Protein AF-A0A268R7G3-F1 (afdb_monomer_lite)

Structure (mmCIF, N/CA/C/O backbone):
data_AF-A0A268R7G3-F1
#
_entry.id   AF-A0A268R7G3-F1
#
loop_
_atom_site.group_PDB
_atom_site.id
_atom_site.type_symbol
_atom_site.label_atom_id
_atom_site.label_alt_id
_atom_site.label_comp_id
_atom_site.label_asym_id
_atom_site.label_entity_id
_atom_site.label_seq_id
_atom_site.pdbx_PDB_ins_code
_atom_site.Cartn_x
_atom_site.Cartn_y
_atom_site.Cartn_z
_atom_site.occupancy
_atom_site.B_iso_or_equiv
_atom_site.auth_seq_id
_atom_site.auth_comp_id
_atom_site.auth_asym_id
_atom_site.auth_atom_id
_atom_site.pdbx_PDB_model_num
ATOM 1 N N . MET A 1 1 ? -19.755 -2.980 12.771 1.00 85.62 1 MET A N 1
ATOM 2 C CA . MET A 1 1 ? -18.408 -2.514 12.363 1.00 85.62 1 MET A CA 1
ATOM 3 C C . MET A 1 1 ? -17.523 -2.396 13.597 1.00 85.62 1 MET A C 1
ATOM 5 O O . MET A 1 1 ? -17.991 -1.850 14.591 1.00 85.62 1 MET A O 1
ATOM 9 N N . ILE A 1 2 ? -16.277 -2.878 13.534 1.00 95.38 2 ILE A N 1
ATOM 10 C CA . ILE A 1 2 ? -15.320 -2.893 14.662 1.00 95.38 2 ILE A CA 1
ATOM 11 C C . ILE A 1 2 ? -15.135 -1.507 15.299 1.00 95.38 2 ILE A C 1
ATOM 13 O O . ILE A 1 2 ? -15.197 -1.388 16.518 1.00 95.38 2 ILE A O 1
ATOM 17 N N . GLN A 1 3 ? -15.006 -0.446 14.494 1.00 95.88 3 GLN A N 1
ATOM 18 C CA . GLN A 1 3 ? -14.832 0.921 15.009 1.00 95.88 3 GLN A CA 1
ATOM 19 C C . GLN A 1 3 ? -15.982 1.366 15.919 1.00 95.88 3 GLN A C 1
ATOM 21 O O . GLN A 1 3 ? -15.750 1.925 16.987 1.00 95.88 3 GLN A O 1
ATOM 26 N N . LYS A 1 4 ? -17.228 1.093 15.511 1.00 97.06 4 LYS A N 1
ATOM 27 C CA . LYS A 1 4 ? -18.420 1.413 16.307 1.00 97.06 4 LYS A CA 1
ATOM 28 C C . LYS A 1 4 ? -18.396 0.656 17.635 1.00 97.06 4 LYS A C 1
ATOM 30 O O . LYS A 1 4 ? -18.572 1.261 18.684 1.00 97.06 4 LYS A O 1
ATOM 35 N N . TY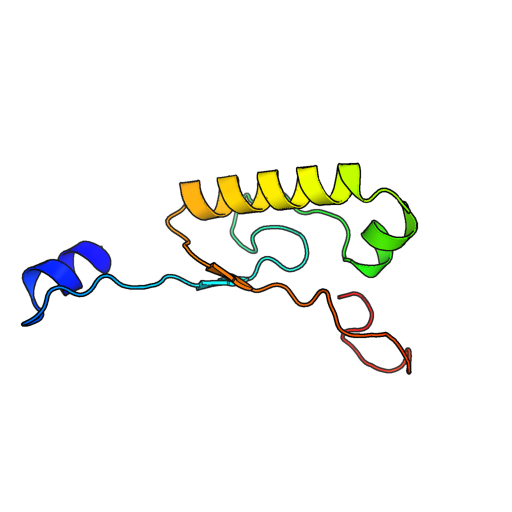R A 1 5 ? -18.093 -0.643 17.581 1.00 97.88 5 TYR A N 1
ATOM 36 C CA . TYR A 1 5 ? -18.024 -1.480 18.775 1.00 97.88 5 TYR A CA 1
ATOM 37 C C . TYR A 1 5 ? -16.999 -0.951 19.780 1.00 97.88 5 TYR A C 1
ATOM 39 O O . TYR A 1 5 ? -17.343 -0.752 20.940 1.00 97.88 5 TYR A O 1
ATOM 47 N N . VAL A 1 6 ? -15.771 -0.662 19.337 1.00 98.00 6 VAL A N 1
ATOM 48 C CA . VAL A 1 6 ? -14.707 -0.183 20.229 1.00 98.00 6 VAL A CA 1
ATOM 49 C C . VAL A 1 6 ? -15.052 1.179 20.839 1.00 98.00 6 VAL A C 1
ATOM 51 O O . VAL A 1 6 ? -14.826 1.378 22.031 1.00 98.00 6 VAL A O 1
ATOM 54 N N . LYS A 1 7 ? -15.659 2.090 20.069 1.00 97.38 7 LYS A N 1
ATOM 55 C CA . LYS A 1 7 ? -16.107 3.397 20.576 1.00 97.38 7 LYS A CA 1
ATOM 56 C C . LYS A 1 7 ? -17.224 3.293 21.615 1.00 97.38 7 LYS A C 1
ATOM 58 O O . LYS A 1 7 ? -17.203 4.034 22.588 1.00 97.38 7 LYS A O 1
ATOM 63 N N . GLU A 1 8 ? -18.184 2.394 21.410 1.00 98.19 8 GLU A N 1
ATOM 64 C CA . GLU A 1 8 ? -19.377 2.279 22.263 1.00 98.19 8 GLU A CA 1
ATOM 65 C C . GLU A 1 8 ? -19.182 1.347 23.470 1.00 98.19 8 GLU A C 1
ATOM 67 O O . GLU A 1 8 ? -19.877 1.499 24.468 1.00 98.19 8 GLU A O 1
ATOM 72 N N . ASN A 1 9 ? -18.248 0.389 23.397 1.00 98.31 9 ASN A N 1
ATOM 73 C CA . ASN A 1 9 ? -18.142 -0.716 24.364 1.00 98.31 9 ASN A CA 1
ATOM 74 C C . ASN A 1 9 ? -16.789 -0.789 25.089 1.00 98.31 9 ASN A C 1
ATOM 76 O O . ASN A 1 9 ? -16.529 -1.751 25.810 1.00 98.31 9 ASN A O 1
ATOM 80 N N . THR A 1 10 ? -15.904 0.198 24.923 1.00 98.31 10 THR A N 1
ATOM 81 C CA . THR A 1 10 ? -14.660 0.286 25.707 1.00 98.31 10 THR A CA 1
ATOM 82 C C . THR A 1 10 ? -14.641 1.558 26.542 1.00 98.31 10 THR A C 1
ATOM 84 O O . THR A 1 10 ? -15.127 2.599 26.112 1.00 98.31 10 THR A O 1
ATOM 87 N N . ARG A 1 11 ? -14.033 1.498 27.735 1.00 98.50 11 ARG A N 1
ATOM 88 C CA . ARG A 1 11 ? -13.997 2.612 28.704 1.00 98.50 11 ARG A CA 1
ATOM 89 C C . ARG A 1 11 ? -13.494 3.937 28.115 1.00 98.50 11 ARG A C 1
ATOM 91 O O . ARG A 1 11 ? -13.925 4.991 28.563 1.00 98.50 11 ARG A O 1
ATOM 98 N N . LEU A 1 12 ? -12.535 3.876 27.188 1.00 98.38 12 LEU A N 1
ATOM 99 C CA . LEU A 1 12 ? -11.862 5.055 26.630 1.00 98.38 12 LEU A CA 1
ATOM 100 C C . LEU A 1 12 ? -12.257 5.371 25.183 1.00 98.38 12 LEU A C 1
ATOM 102 O O . LEU A 1 12 ? -11.908 6.442 24.699 1.00 98.38 12 LEU A O 1
ATOM 106 N N . GLY A 1 13 ? -12.925 4.455 24.476 1.00 97.81 13 GLY A N 1
ATOM 107 C CA . GLY A 1 13 ? -13.328 4.668 23.084 1.00 97.81 13 GLY A CA 1
ATOM 108 C C . GLY A 1 13 ? -12.171 4.938 22.109 1.00 97.81 13 GLY A C 1
ATOM 109 O O . GLY A 1 13 ? -12.373 5.620 21.104 1.00 97.81 13 GLY A O 1
ATOM 110 N N . ILE A 1 14 ? -10.962 4.438 22.396 1.00 98.00 14 ILE A N 1
ATOM 111 C CA . ILE A 1 14 ? -9.777 4.638 21.545 1.00 98.00 14 ILE A CA 1
ATOM 112 C C . ILE A 1 14 ? -10.005 3.928 20.197 1.00 98.00 14 ILE A C 1
ATOM 114 O O . ILE A 1 14 ? -10.240 2.721 20.204 1.00 98.00 14 ILE A O 1
ATOM 118 N N . PRO A 1 15 ? -9.945 4.626 19.045 1.00 96.75 15 PRO A N 1
ATOM 119 C CA . PRO A 1 15 ? -10.184 4.013 17.739 1.00 96.75 15 PRO A CA 1
ATOM 120 C C . PRO A 1 15 ? -9.172 2.920 17.389 1.00 96.75 15 PRO A C 1
ATOM 122 O O . PRO A 1 15 ? -8.024 2.943 17.831 1.00 96.75 15 PRO A O 1
ATOM 125 N N . VAL A 1 16 ? -9.586 1.992 16.526 1.00 97.06 16 VAL A N 1
ATOM 126 C CA . VAL A 1 16 ? -8.694 0.950 15.999 1.00 97.06 16 VAL A CA 1
ATOM 127 C C . VAL A 1 16 ? -7.830 1.518 14.876 1.00 97.06 16 VAL A C 1
ATOM 129 O O . VAL A 1 16 ? -8.343 2.213 13.998 1.00 97.06 16 VAL A O 1
ATOM 132 N N . LEU A 1 17 ? -6.540 1.180 14.872 1.00 96.81 17 LEU A N 1
ATOM 133 C CA . LEU A 1 17 ? -5.645 1.402 13.739 1.00 96.81 17 LEU A CA 1
ATOM 134 C C . LEU A 1 17 ? -5.694 0.175 12.820 1.00 96.81 17 LEU A C 1
ATOM 136 O O . LEU A 1 17 ? -5.155 -0.874 13.161 1.00 96.81 17 LEU A O 1
ATOM 140 N N . PHE A 1 18 ? -6.351 0.297 11.666 1.00 97.00 18 PHE A N 1
ATOM 141 C CA . PHE A 1 18 ? -6.315 -0.754 10.642 1.00 97.00 18 PHE A CA 1
ATOM 142 C C . PHE A 1 18 ? -5.044 -0.644 9.806 1.00 97.00 18 PHE A C 1
ATOM 144 O O . PHE A 1 18 ? -4.795 0.397 9.189 1.00 97.00 18 PHE A O 1
ATOM 151 N N . SER A 1 19 ? -4.277 -1.728 9.805 1.00 97.31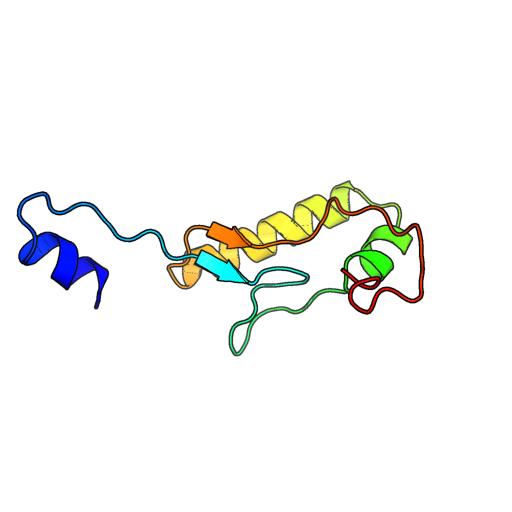 19 SER A N 1
ATOM 152 C CA . SER A 1 19 ? -3.069 -1.908 9.012 1.00 97.31 19 SER A CA 1
ATOM 153 C C . SER A 1 19 ? -3.335 -2.936 7.921 1.00 97.31 19 SER A C 1
ATOM 155 O O . SER A 1 19 ? -3.936 -3.967 8.209 1.00 97.31 19 SER A O 1
ATOM 157 N N . GLU A 1 20 ? -2.872 -2.656 6.710 1.00 97.69 20 GLU A N 1
ATOM 158 C CA . GLU A 1 20 ? -3.032 -3.504 5.524 1.00 97.69 20 GLU A CA 1
ATOM 159 C C . GLU A 1 20 ? -1.703 -3.595 4.769 1.00 97.69 20 GLU A C 1
ATOM 161 O O . GLU A 1 20 ? -0.854 -2.708 4.885 1.00 97.69 20 GLU A O 1
ATOM 166 N N . GLU A 1 21 ? -1.527 -4.644 3.973 1.00 97.31 21 GLU A N 1
ATOM 167 C CA . GLU A 1 21 ? -0.348 -4.821 3.122 1.00 97.31 21 GLU A CA 1
ATOM 168 C C . GLU A 1 21 ? -0.475 -3.996 1.834 1.00 97.31 21 GLU A C 1
ATOM 170 O O . GLU A 1 21 ? -1.476 -4.070 1.113 1.00 97.31 21 GLU A O 1
ATOM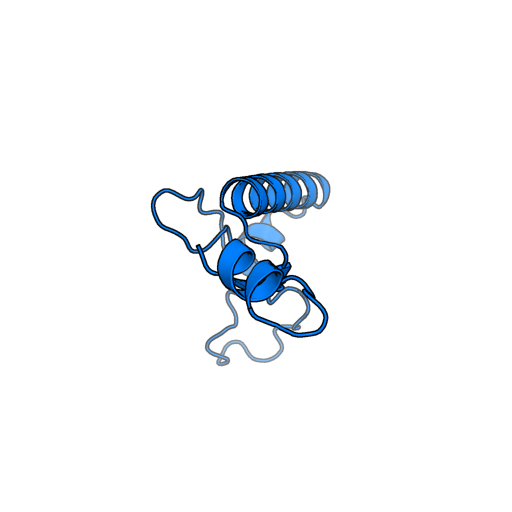 175 N N . CYS A 1 22 ? 0.562 -3.217 1.529 1.00 97.69 22 CYS A N 1
ATOM 176 C CA . CYS A 1 22 ? 0.640 -2.338 0.363 1.00 97.69 22 CYS A CA 1
ATOM 177 C C . CYS A 1 22 ? 1.973 -2.434 -0.434 1.00 97.69 22 CYS A C 1
ATOM 179 O O . CYS A 1 22 ? 2.388 -1.408 -0.984 1.00 97.69 22 CYS A O 1
ATOM 181 N N . PRO A 1 23 ? 2.666 -3.593 -0.543 1.00 96.19 23 PRO A N 1
ATOM 182 C CA . PRO A 1 23 ? 4.017 -3.683 -1.118 1.00 96.19 23 PRO A CA 1
ATOM 183 C C . PRO A 1 23 ? 4.111 -3.224 -2.579 1.00 96.19 23 PRO A C 1
ATOM 185 O O . PRO A 1 23 ? 5.112 -2.654 -2.986 1.00 96.19 23 PRO A O 1
ATOM 188 N N . HIS A 1 24 ? 3.071 -3.439 -3.382 1.00 96.62 24 HIS A N 1
ATOM 189 C CA . HIS A 1 24 ? 3.033 -3.016 -4.787 1.00 96.62 24 HIS A CA 1
ATOM 190 C C . HIS A 1 24 ? 1.589 -2.727 -5.222 1.00 96.62 24 HIS A C 1
ATOM 192 O O . HIS A 1 24 ? 1.094 -3.201 -6.246 1.00 96.62 24 HIS A O 1
ATOM 198 N N . GLY A 1 25 ? 0.888 -1.967 -4.379 1.00 97.19 25 GLY A N 1
ATOM 199 C CA . GLY A 1 25 ? -0.564 -1.791 -4.428 1.00 97.19 25 GLY A CA 1
ATOM 200 C C . GLY A 1 25 ? -1.230 -2.333 -3.167 1.00 97.19 25 GLY A C 1
ATOM 201 O O . GLY A 1 25 ? -0.662 -3.196 -2.497 1.00 97.19 25 GLY A O 1
ATOM 202 N N . HIS A 1 26 ? -2.419 -1.825 -2.843 1.00 97.62 26 HIS A N 1
ATOM 203 C CA . HIS A 1 26 ? -3.214 -2.311 -1.713 1.00 97.62 26 HIS A CA 1
ATOM 204 C C . HIS A 1 26 ? -3.620 -3.768 -1.973 1.00 97.62 26 HIS A C 1
ATOM 206 O O . HIS A 1 26 ? -4.259 -4.050 -2.983 1.00 97.62 26 HIS A O 1
ATOM 212 N N . GLN A 1 27 ? -3.232 -4.701 -1.099 1.00 96.44 27 GLN A N 1
ATOM 213 C CA . GLN A 1 27 ? -3.468 -6.141 -1.281 1.00 96.44 27 GLN A CA 1
ATOM 214 C C . GLN A 1 27 ? -4.900 -6.539 -0.898 1.00 96.44 27 GLN A C 1
ATOM 216 O O . GLN A 1 27 ? -5.132 -7.394 -0.047 1.00 96.44 27 GLN A O 1
ATOM 221 N N . ALA A 1 28 ? -5.875 -5.905 -1.543 1.00 94.94 28 ALA A N 1
ATOM 222 C CA . ALA A 1 28 ? -7.290 -6.180 -1.373 1.00 94.94 28 ALA A CA 1
ATOM 223 C C . ALA A 1 28 ? -7.941 -6.532 -2.720 1.00 94.94 28 ALA A C 1
ATOM 225 O O . ALA A 1 28 ? -7.396 -6.283 -3.794 1.00 94.94 28 ALA A O 1
ATOM 226 N N . LEU A 1 29 ? -9.130 -7.135 -2.675 1.00 95.25 29 LEU A N 1
ATOM 227 C CA . LEU A 1 29 ? -9.878 -7.488 -3.888 1.00 95.25 29 LEU A CA 1
ATOM 228 C C . LEU A 1 29 ? -10.185 -6.244 -4.724 1.00 95.25 29 LEU A C 1
ATOM 230 O O . LEU A 1 29 ? -10.533 -5.210 -4.166 1.00 95.25 29 LEU A O 1
ATOM 234 N N . ASP A 1 30 ? -10.089 -6.334 -6.047 1.00 95.25 30 ASP A N 1
ATOM 235 C CA . ASP A 1 30 ? -10.376 -5.224 -6.973 1.00 95.25 30 ASP A CA 1
ATOM 236 C C . ASP A 1 30 ? -9.501 -3.977 -6.761 1.00 95.25 30 ASP A C 1
ATOM 238 O O . ASP A 1 30 ? -9.907 -2.854 -7.071 1.00 95.25 30 ASP A O 1
ATOM 242 N N . SER A 1 31 ? -8.314 -4.161 -6.182 1.00 96.94 31 SER A N 1
ATOM 243 C CA . SER A 1 31 ? -7.334 -3.097 -6.008 1.00 96.94 31 SER A CA 1
ATOM 244 C C . SER A 1 31 ? -6.377 -2.978 -7.185 1.00 96.94 31 SER A C 1
ATOM 246 O O . SER A 1 31 ? -6.096 -3.950 -7.888 1.00 96.94 31 SER A O 1
ATOM 248 N N . THR A 1 32 ? -5.853 -1.770 -7.405 1.00 98.00 32 THR A N 1
ATOM 249 C CA . THR A 1 32 ? -4.849 -1.562 -8.457 1.00 98.00 32 THR A CA 1
ATOM 250 C C . THR A 1 32 ? -3.519 -2.186 -8.042 1.00 98.00 32 THR A C 1
ATOM 252 O O . THR A 1 32 ? -2.984 -1.862 -6.980 1.00 98.00 32 THR A O 1
ATOM 255 N N . ILE A 1 33 ? -2.961 -3.040 -8.902 1.00 96.94 33 ILE A N 1
ATOM 256 C CA . ILE A 1 33 ? -1.643 -3.654 -8.710 1.00 96.94 33 ILE A CA 1
ATOM 257 C C . ILE A 1 33 ? -0.609 -2.951 -9.591 1.00 96.94 33 ILE A C 1
ATOM 259 O O . ILE A 1 33 ? -0.831 -2.722 -10.780 1.00 96.94 33 ILE A O 1
ATOM 263 N N . PHE A 1 34 ? 0.532 -2.626 -8.993 1.00 97.25 34 PHE A N 1
ATOM 264 C CA . PHE A 1 34 ? 1.689 -2.010 -9.637 1.00 97.25 34 PHE A CA 1
ATOM 265 C C . PHE A 1 34 ? 2.845 -3.020 -9.743 1.00 97.25 34 PHE A C 1
ATOM 267 O O . PHE A 1 34 ? 2.803 -4.069 -9.096 1.00 97.25 34 PHE A O 1
ATOM 274 N N . PRO A 1 35 ? 3.890 -2.737 -10.543 1.00 96.94 35 PRO A N 1
ATOM 275 C CA . PRO A 1 35 ? 5.117 -3.527 -10.510 1.00 96.94 35 PRO A CA 1
ATOM 276 C C . PRO A 1 35 ? 5.723 -3.571 -9.098 1.00 96.94 35 PRO A C 1
ATOM 278 O O . PRO A 1 35 ? 5.697 -2.568 -8.379 1.00 96.94 35 PRO A O 1
ATOM 281 N N . THR A 1 36 ? 6.321 -4.705 -8.726 1.00 96.12 36 THR A N 1
ATOM 282 C CA . THR A 1 36 ? 7.094 -4.853 -7.478 1.00 96.12 36 THR A CA 1
ATOM 283 C C . THR A 1 36 ? 8.247 -3.841 -7.414 1.00 96.12 36 THR A C 1
ATOM 285 O O . THR A 1 36 ? 8.607 -3.249 -8.440 1.00 96.12 36 THR A O 1
ATOM 288 N N . HIS A 1 37 ? 8.832 -3.576 -6.240 1.00 94.25 37 HIS A N 1
ATOM 289 C CA . HIS A 1 37 ? 9.804 -2.483 -6.112 1.00 94.25 37 HIS A CA 1
ATOM 290 C C . HIS A 1 37 ? 11.063 -2.687 -6.950 1.00 94.25 37 HIS A C 1
ATOM 292 O O . HIS A 1 37 ? 11.572 -1.696 -7.474 1.00 94.25 37 HIS A O 1
ATOM 298 N N . ILE A 1 38 ? 11.522 -3.926 -7.175 1.00 94.06 38 ILE A N 1
ATOM 299 C CA . ILE A 1 38 ? 12.647 -4.164 -8.094 1.00 94.06 38 ILE A CA 1
ATOM 300 C C . ILE A 1 38 ? 12.316 -3.697 -9.525 1.00 94.06 38 ILE A C 1
ATOM 302 O O . ILE A 1 38 ? 13.141 -3.071 -10.193 1.00 94.06 38 ILE A O 1
ATOM 306 N N . GLY A 1 39 ? 11.077 -3.925 -9.979 1.00 94.69 39 GLY A N 1
ATOM 307 C CA . GLY A 1 39 ? 10.589 -3.482 -11.287 1.00 94.69 39 GLY A CA 1
ATOM 308 C C . GLY A 1 39 ? 10.321 -1.978 -11.337 1.00 94.69 39 GLY A C 1
ATOM 309 O O . GLY A 1 39 ? 10.705 -1.305 -12.292 1.00 94.69 39 GLY A O 1
ATOM 310 N N . SER A 1 40 ? 9.718 -1.423 -10.286 1.00 95.25 40 SER A N 1
ATOM 311 C CA . SER A 1 40 ? 9.475 0.017 -10.159 1.00 95.25 40 SER A CA 1
ATOM 312 C C . SER A 1 40 ? 10.788 0.806 -10.090 1.00 95.25 40 SER A C 1
ATOM 314 O O . SER A 1 40 ? 10.916 1.852 -10.729 1.00 95.25 40 SER A O 1
ATOM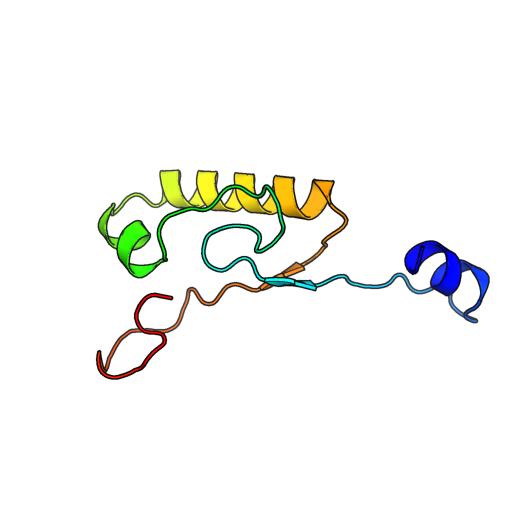 316 N N . GLY A 1 41 ? 11.803 0.283 -9.397 1.00 94.44 41 GLY A N 1
ATOM 317 C CA . GLY A 1 41 ? 13.146 0.857 -9.319 1.00 94.44 41 GLY A CA 1
ATOM 318 C C . GLY A 1 41 ? 13.853 0.904 -10.673 1.00 94.44 41 GLY A C 1
ATOM 319 O O . GLY A 1 41 ? 14.517 1.894 -10.980 1.00 94.44 41 GLY A O 1
ATOM 320 N N . ALA A 1 42 ? 13.626 -0.091 -11.539 1.00 96.69 42 ALA A N 1
ATOM 321 C CA . ALA A 1 42 ? 14.166 -0.109 -12.899 1.00 96.69 42 ALA A CA 1
ATOM 322 C C . ALA A 1 42 ? 13.654 1.045 -13.787 1.00 96.69 42 ALA A C 1
ATOM 324 O O . ALA A 1 42 ? 14.257 1.332 -14.820 1.00 96.69 42 ALA A O 1
ATOM 325 N N . SER A 1 43 ? 12.586 1.747 -13.384 1.00 97.62 43 SER A N 1
ATOM 326 C CA . SER A 1 43 ? 12.103 2.947 -14.082 1.00 97.62 43 SER A CA 1
ATOM 327 C C . SER A 1 43 ? 12.970 4.192 -13.865 1.00 97.62 43 SER A C 1
ATOM 329 O O . SER A 1 43 ? 12.860 5.139 -14.643 1.00 97.62 43 SER A O 1
ATOM 331 N N . TRP A 1 44 ? 13.782 4.230 -12.797 1.00 97.56 44 TRP A N 1
ATOM 332 C CA . TRP A 1 44 ? 14.542 5.414 -12.369 1.00 97.56 44 TRP A CA 1
ATOM 333 C C . TRP A 1 44 ? 13.699 6.703 -12.271 1.00 97.56 44 TRP A C 1
ATOM 335 O O . TRP A 1 44 ? 14.210 7.804 -12.476 1.00 97.56 44 TRP A O 1
ATOM 345 N N . ASN A 1 45 ? 12.403 6.588 -11.941 1.00 98.31 45 ASN A N 1
ATOM 346 C CA . ASN A 1 45 ? 11.465 7.715 -11.911 1.00 98.31 45 ASN A CA 1
ATOM 347 C C . ASN A 1 45 ? 10.815 7.912 -10.522 1.00 98.31 45 ASN A C 1
ATOM 349 O O . ASN A 1 45 ? 9.698 7.444 -10.271 1.00 98.31 45 ASN A O 1
ATOM 353 N N . PRO A 1 46 ? 11.472 8.648 -9.604 1.00 97.31 46 PRO A N 1
ATOM 354 C CA . PRO A 1 46 ? 10.939 8.915 -8.267 1.00 97.31 46 PRO A CA 1
ATOM 355 C C . PRO A 1 46 ? 9.616 9.693 -8.265 1.00 97.31 46 PRO A C 1
ATOM 357 O O . PRO A 1 46 ? 8.795 9.525 -7.362 1.00 97.31 46 PRO A O 1
ATOM 360 N N . GLN A 1 47 ? 9.385 10.555 -9.261 1.00 98.56 47 GLN A N 1
ATOM 361 C CA . GLN A 1 47 ? 8.148 11.329 -9.373 1.00 98.56 47 GLN A CA 1
ATOM 362 C C . GLN A 1 47 ? 6.960 10.411 -9.672 1.00 98.56 47 GLN A C 1
ATOM 364 O O . GLN A 1 47 ? 5.909 10.554 -9.046 1.00 98.56 47 GLN A O 1
ATOM 369 N N . LEU A 1 48 ? 7.143 9.439 -10.570 1.00 97.94 48 LEU A N 1
ATOM 370 C CA . LEU A 1 48 ? 6.151 8.405 -10.842 1.00 97.94 48 LEU A CA 1
ATOM 371 C C . LEU A 1 48 ? 5.896 7.547 -9.602 1.00 97.94 48 LEU A C 1
ATOM 373 O O . LEU A 1 48 ? 4.736 7.369 -9.236 1.00 97.94 48 LEU A O 1
ATOM 377 N N . GLN A 1 49 ? 6.949 7.117 -8.897 1.00 96.75 49 GLN A N 1
ATOM 378 C CA . GLN A 1 49 ? 6.789 6.339 -7.665 1.00 96.75 49 GLN A CA 1
ATOM 379 C C . GLN A 1 49 ? 5.972 7.097 -6.611 1.00 96.75 49 GLN A C 1
ATOM 381 O O . GLN A 1 49 ? 5.077 6.532 -5.988 1.00 96.75 49 GLN A O 1
ATOM 386 N N . LYS A 1 50 ? 6.189 8.409 -6.464 1.00 97.94 50 LYS A N 1
ATOM 387 C CA . LYS A 1 50 ? 5.388 9.249 -5.563 1.00 97.94 50 LYS A CA 1
ATOM 388 C C . LYS A 1 50 ? 3.908 9.304 -5.965 1.00 97.94 50 LYS A C 1
ATOM 390 O O . LYS A 1 50 ? 3.043 9.331 -5.088 1.00 97.94 50 LYS A O 1
ATOM 395 N N . MET A 1 51 ? 3.602 9.338 -7.264 1.00 98.56 51 MET A N 1
ATOM 396 C CA . MET A 1 51 ? 2.217 9.287 -7.751 1.00 98.56 51 MET A CA 1
ATOM 397 C C . MET A 1 51 ? 1.572 7.927 -7.468 1.00 98.56 51 MET A C 1
ATOM 399 O O . MET A 1 51 ? 0.434 7.896 -7.002 1.00 98.56 51 MET A O 1
ATOM 403 N N . VAL A 1 52 ? 2.312 6.832 -7.667 1.00 97.62 52 VAL A N 1
ATOM 404 C CA . VAL A 1 52 ? 1.876 5.471 -7.322 1.00 97.62 52 VAL A CA 1
ATOM 405 C C . VAL A 1 52 ? 1.565 5.369 -5.830 1.00 97.62 52 VAL A C 1
ATOM 407 O O . VAL A 1 52 ? 0.443 5.026 -5.467 1.00 97.62 52 VAL A O 1
ATOM 410 N N . SER A 1 53 ? 2.489 5.766 -4.948 1.00 96.81 53 SER A N 1
ATOM 411 C CA . SER A 1 53 ? 2.254 5.730 -3.497 1.00 96.81 53 SER A CA 1
ATOM 412 C C . SER A 1 53 ? 1.044 6.571 -3.077 1.00 96.81 53 SER A C 1
ATOM 414 O O . SER A 1 53 ? 0.286 6.163 -2.199 1.00 96.81 53 SER A O 1
ATOM 416 N N . LYS A 1 54 ? 0.815 7.727 -3.721 1.00 98.44 54 LYS A N 1
ATOM 417 C CA . LYS A 1 54 ? -0.376 8.554 -3.472 1.00 98.44 54 LYS A CA 1
ATOM 418 C C . LYS A 1 54 ? -1.666 7.847 -3.898 1.00 98.44 54 LYS A C 1
ATOM 420 O O . LYS A 1 54 ? -2.654 7.928 -3.173 1.00 98.44 54 LYS A O 1
ATOM 425 N N . HIS A 1 55 ? -1.666 7.169 -5.047 1.00 98.31 55 HIS A N 1
ATOM 426 C CA . HIS A 1 55 ? -2.808 6.368 -5.493 1.00 98.31 55 HIS A CA 1
ATOM 427 C C . HIS A 1 55 ? -3.125 5.258 -4.487 1.00 98.31 55 HIS A C 1
ATOM 429 O O . HIS A 1 55 ? -4.256 5.173 -4.016 1.00 98.31 55 HIS A O 1
ATOM 435 N N . VAL A 1 56 ? -2.113 4.483 -4.081 1.00 98.06 56 VAL A N 1
ATOM 436 C CA . VAL A 1 56 ? -2.267 3.396 -3.099 1.00 98.06 56 VAL A CA 1
ATOM 437 C C . VAL A 1 56 ? -2.804 3.916 -1.764 1.00 98.06 56 VAL A C 1
ATOM 439 O O . VAL A 1 56 ? -3.736 3.335 -1.214 1.00 98.06 56 VAL A O 1
ATOM 442 N N . ALA A 1 57 ? -2.287 5.045 -1.268 1.00 98.06 57 ALA A N 1
ATOM 443 C CA . ALA A 1 57 ? -2.769 5.662 -0.032 1.00 98.06 57 ALA A CA 1
ATOM 444 C C . ALA A 1 57 ? -4.247 6.086 -0.116 1.00 98.06 57 ALA A C 1
ATOM 446 O O . ALA A 1 57 ? -5.005 5.860 0.827 1.00 98.06 57 ALA A O 1
ATOM 447 N N . ASN A 1 58 ? -4.673 6.666 -1.244 1.00 98.19 58 ASN A N 1
ATOM 448 C CA . ASN A 1 58 ? -6.074 7.034 -1.460 1.00 98.19 58 ASN A CA 1
ATOM 449 C C . ASN A 1 58 ? -6.983 5.798 -1.490 1.00 98.19 58 ASN A C 1
ATOM 451 O O . ASN A 1 58 ? -8.074 5.819 -0.923 1.00 98.19 58 ASN A O 1
ATOM 455 N N . GLU A 1 59 ? -6.536 4.728 -2.141 1.00 97.94 59 GLU A N 1
ATOM 456 C CA . GLU A 1 59 ? -7.305 3.495 -2.283 1.00 97.94 59 GLU A CA 1
ATOM 457 C C . GLU A 1 59 ? -7.450 2.741 -0.952 1.00 97.94 59 GLU A C 1
ATOM 459 O O . GLU A 1 59 ? -8.544 2.290 -0.605 1.00 97.94 59 GLU A O 1
ATOM 464 N N . LEU A 1 60 ? -6.368 2.676 -0.171 1.00 97.88 60 LEU A N 1
ATOM 465 C CA . LEU A 1 60 ? -6.365 2.164 1.199 1.00 97.88 60 LEU A CA 1
ATOM 466 C C . LEU A 1 60 ? -7.343 2.954 2.080 1.00 97.88 60 LEU A C 1
ATOM 468 O O . LEU A 1 60 ? -8.193 2.372 2.758 1.00 97.88 60 LEU A O 1
ATOM 472 N N . HIS A 1 61 ? -7.253 4.287 2.035 1.00 97.19 61 HIS A N 1
ATOM 473 C CA . HIS A 1 61 ? -8.101 5.164 2.836 1.00 97.19 61 HIS A CA 1
ATOM 474 C C . HIS A 1 61 ? -9.586 5.017 2.482 1.00 97.19 61 HIS A C 1
ATOM 476 O O . HIS A 1 61 ? -10.426 4.924 3.377 1.00 97.19 61 HIS A O 1
ATOM 482 N N . ALA A 1 62 ? -9.915 4.920 1.189 1.00 96.75 62 ALA A N 1
ATOM 483 C CA . ALA A 1 62 ? -11.286 4.722 0.716 1.00 96.75 62 ALA A CA 1
ATOM 484 C C . ALA A 1 62 ? -11.928 3.425 1.246 1.00 96.75 62 ALA A C 1
ATOM 486 O O . ALA A 1 62 ? -13.152 3.333 1.334 1.00 96.75 62 ALA A O 1
ATOM 487 N N . ARG A 1 63 ? -11.110 2.438 1.631 1.00 95.19 63 ARG A N 1
ATOM 488 C CA . ARG A 1 63 ? -11.544 1.148 2.187 1.00 95.19 63 ARG A CA 1
ATOM 489 C C . ARG A 1 63 ? -11.450 1.078 3.716 1.00 95.19 63 ARG A C 1
ATOM 491 O O . ARG A 1 63 ? -11.774 0.052 4.303 1.00 95.19 63 ARG A O 1
ATOM 498 N N . GLY A 1 64 ? -11.067 2.175 4.371 1.00 94.75 64 GLY A N 1
ATOM 499 C CA . GLY A 1 64 ? -10.997 2.282 5.831 1.00 94.75 64 GLY A CA 1
ATOM 500 C C . GLY A 1 64 ? -9.668 1.842 6.448 1.00 94.75 64 GLY A C 1
ATOM 501 O O . GLY A 1 64 ? -9.563 1.801 7.676 1.00 94.75 64 GLY A O 1
ATOM 502 N N . GLY A 1 65 ? -8.656 1.540 5.632 1.00 96.31 65 GLY A N 1
ATOM 503 C CA . GLY A 1 65 ? -7.293 1.324 6.101 1.00 96.31 65 GLY A CA 1
ATOM 504 C C . GLY A 1 65 ? -6.621 2.637 6.512 1.00 96.31 65 GLY A C 1
ATOM 505 O O . GLY A 1 65 ? -6.925 3.707 5.981 1.00 96.31 65 GLY A O 1
ATOM 506 N N . HIS A 1 66 ? -5.708 2.560 7.479 1.00 96.81 66 HIS A N 1
ATOM 507 C CA . HIS A 1 66 ? -5.018 3.728 8.040 1.00 96.81 66 HIS A CA 1
ATOM 508 C C . HIS A 1 66 ? -3.504 3.667 7.839 1.00 96.81 66 HIS A C 1
ATOM 510 O O . HIS A 1 66 ? -2.859 4.707 7.719 1.00 96.81 66 HIS A O 1
ATOM 516 N N . LEU A 1 67 ? -2.944 2.457 7.823 1.00 97.44 67 LEU 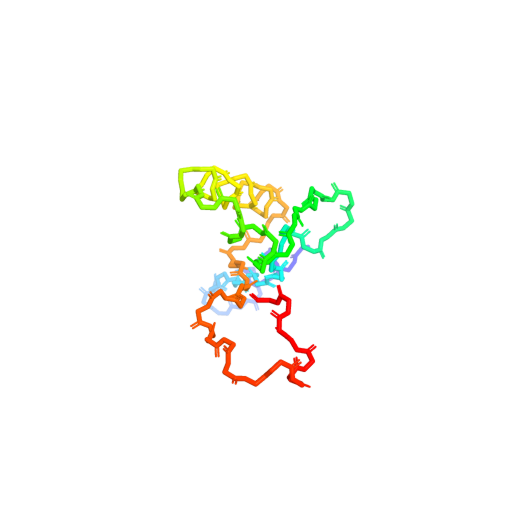A N 1
ATOM 517 C CA . LEU A 1 67 ? -1.519 2.198 7.685 1.00 97.44 67 LEU A CA 1
ATOM 518 C C . LEU A 1 67 ? -1.300 1.168 6.576 1.00 97.44 67 LEU A C 1
ATOM 520 O O . LEU A 1 67 ? -1.861 0.079 6.634 1.00 97.44 67 LEU A O 1
ATOM 524 N N . GLY A 1 68 ? -0.498 1.527 5.575 1.00 97.12 68 GLY A N 1
ATOM 525 C CA . GLY A 1 68 ? -0.015 0.591 4.563 1.00 97.12 68 GLY A CA 1
ATOM 526 C C . GLY A 1 68 ? 1.363 0.076 4.958 1.00 97.12 68 GLY A C 1
ATOM 527 O O . GLY A 1 68 ? 2.273 0.880 5.165 1.00 97.12 68 GLY A O 1
ATOM 528 N N . LEU A 1 69 ? 1.513 -1.239 5.065 1.00 97.19 69 LEU A N 1
ATOM 529 C CA . LEU A 1 69 ? 2.791 -1.906 5.281 1.00 97.19 69 LEU A CA 1
ATOM 530 C C . LEU A 1 69 ? 3.478 -2.104 3.934 1.00 97.19 69 LEU A C 1
ATOM 532 O O . LEU A 1 69 ? 2.866 -2.561 2.970 1.00 97.19 69 LEU A O 1
ATOM 536 N N . VAL A 1 70 ? 4.736 -1.682 3.850 1.00 95.06 70 VAL A N 1
ATOM 537 C CA . VAL A 1 70 ? 5.502 -1.682 2.607 1.00 95.06 70 VAL A CA 1
ATOM 538 C C . VAL A 1 70 ? 6.954 -2.027 2.933 1.00 95.06 70 VAL A C 1
ATOM 540 O O . VAL A 1 70 ? 7.587 -1.335 3.733 1.00 95.06 70 VAL A O 1
ATOM 543 N N . SER A 1 71 ? 7.497 -3.063 2.300 1.00 88.00 71 SER A N 1
ATOM 544 C CA . SER A 1 71 ? 8.926 -3.383 2.362 1.00 88.00 71 SER A CA 1
ATOM 545 C C . SER A 1 71 ? 9.633 -2.623 1.245 1.00 88.00 71 SER A C 1
ATOM 547 O O . SER A 1 71 ? 9.572 -3.045 0.107 1.00 88.00 71 SER A O 1
ATOM 549 N N . THR A 1 72 ? 10.213 -1.452 1.519 1.00 81.50 72 THR A N 1
ATOM 550 C CA . THR A 1 72 ? 10.830 -0.609 0.461 1.00 81.50 72 THR A CA 1
ATOM 551 C C . THR A 1 72 ? 12.326 -0.376 0.653 1.00 81.50 72 THR A C 1
ATOM 553 O O . THR A 1 72 ? 13.009 0.043 -0.277 1.00 81.50 72 THR A O 1
ATOM 556 N N . LEU A 1 73 ? 12.840 -0.535 1.874 1.00 90.19 73 LEU A N 1
ATOM 557 C CA . LEU A 1 73 ? 14.153 0.009 2.253 1.00 90.19 73 LEU A CA 1
ATOM 558 C C . LEU A 1 73 ? 15.224 -1.055 2.492 1.00 90.19 73 LEU A C 1
ATOM 560 O O . LEU A 1 73 ? 16.364 -0.707 2.810 1.00 90.19 73 LEU A O 1
ATOM 564 N N . ASP A 1 74 ? 14.881 -2.328 2.321 1.00 94.56 74 ASP A N 1
ATOM 565 C CA . ASP A 1 74 ? 15.871 -3.394 2.325 1.00 94.56 74 ASP A CA 1
ATOM 566 C C . ASP A 1 74 ? 16.776 -3.270 1.093 1.00 94.56 74 ASP A C 1
ATOM 568 O O . ASP A 1 74 ? 16.357 -2.877 0.005 1.00 94.56 74 ASP A O 1
ATOM 572 N N . ILE A 1 75 ? 18.063 -3.577 1.264 1.00 94.75 75 ILE A N 1
ATOM 573 C CA . ILE A 1 75 ? 19.038 -3.538 0.172 1.00 94.75 75 ILE A CA 1
ATOM 574 C C . ILE A 1 75 ? 19.333 -4.970 -0.248 1.00 94.75 75 ILE A C 1
ATOM 576 O O . ILE A 1 75 ? 19.916 -5.739 0.521 1.00 94.75 75 ILE A O 1
ATOM 580 N N . VAL A 1 76 ? 19.014 -5.302 -1.498 1.00 94.44 76 VAL A N 1
ATOM 581 C CA . VAL A 1 76 ? 19.348 -6.599 -2.092 1.00 94.44 76 VAL A CA 1
ATOM 582 C C . VAL A 1 76 ? 20.871 -6.744 -2.175 1.00 94.44 76 VAL A C 1
ATOM 584 O O . VAL A 1 76 ? 21.536 -6.174 -3.040 1.00 94.44 76 VAL A O 1
ATOM 587 N N . ARG A 1 77 ? 21.439 -7.509 -1.240 1.00 96.19 77 ARG A N 1
ATOM 588 C CA . ARG A 1 77 ? 22.863 -7.894 -1.219 1.00 96.19 77 ARG A CA 1
ATOM 589 C C . ARG A 1 77 ? 23.091 -9.339 -1.646 1.00 96.19 77 ARG A C 1
ATOM 591 O O . ARG A 1 77 ? 24.186 -9.670 -2.088 1.00 96.19 77 ARG A O 1
ATOM 598 N N . ASP A 1 78 ? 22.069 -10.177 -1.514 1.00 97.38 78 ASP A N 1
ATOM 599 C CA . ASP A 1 78 ? 22.092 -11.585 -1.890 1.00 97.38 78 ASP A CA 1
ATOM 600 C C . ASP A 1 78 ? 20.800 -11.923 -2.650 1.00 97.38 78 ASP A C 1
ATOM 602 O O . ASP A 1 78 ? 19.734 -11.962 -2.032 1.00 97.38 78 ASP A O 1
ATOM 606 N N . PRO A 1 79 ? 20.864 -12.181 -3.968 1.00 95.81 79 PRO A N 1
ATOM 607 C CA . PRO A 1 79 ? 19.674 -12.441 -4.776 1.00 95.81 79 PRO A CA 1
ATOM 608 C C . PRO A 1 79 ? 19.020 -13.796 -4.470 1.00 95.81 79 PRO A C 1
ATOM 610 O O . PRO A 1 79 ? 17.956 -14.096 -5.000 1.00 95.81 79 PRO A O 1
ATOM 613 N N . ARG A 1 80 ? 19.638 -14.642 -3.630 1.00 97.62 80 ARG A N 1
ATOM 614 C CA . ARG A 1 80 ? 19.013 -15.883 -3.144 1.00 97.62 80 ARG A CA 1
ATOM 615 C C . ARG A 1 80 ? 17.924 -15.606 -2.108 1.00 97.62 80 ARG A C 1
ATOM 617 O O . ARG A 1 80 ? 17.172 -16.517 -1.766 1.00 97.62 80 ARG A O 1
ATOM 624 N N . TRP A 1 81 ? 17.856 -14.387 -1.572 1.00 96.69 81 TRP A N 1
ATOM 625 C CA . TRP A 1 81 ? 16.806 -13.994 -0.646 1.00 96.69 81 TRP A CA 1
ATOM 626 C C . TRP A 1 81 ? 15.455 -13.971 -1.366 1.00 96.69 81 TRP A C 1
ATOM 628 O O . TRP A 1 81 ? 15.263 -13.218 -2.316 1.00 96.69 81 TRP A O 1
ATOM 638 N N . GLY A 1 82 ? 14.504 -14.783 -0.903 1.00 96.44 82 GLY A N 1
ATOM 639 C CA . GLY A 1 82 ? 13.200 -14.969 -1.555 1.00 96.44 82 GLY A CA 1
ATOM 640 C C . GLY A 1 82 ? 12.226 -13.790 -1.460 1.00 96.44 82 GLY A C 1
ATOM 641 O O . GLY A 1 82 ? 11.048 -13.993 -1.708 1.00 96.44 82 GLY A O 1
ATOM 642 N N . ARG A 1 83 ? 12.691 -12.608 -1.041 1.00 95.94 83 ARG A N 1
ATOM 643 C CA . ARG A 1 83 ? 11.932 -11.345 -1.042 1.00 95.94 83 ARG A CA 1
ATOM 644 C C . ARG A 1 83 ? 12.648 -10.263 -1.852 1.00 95.94 83 ARG A C 1
ATOM 646 O O . ARG A 1 83 ? 12.424 -9.083 -1.647 1.00 95.94 83 ARG A O 1
ATOM 653 N N . THR A 1 84 ? 13.569 -10.665 -2.727 1.00 95.38 84 THR A N 1
ATOM 654 C CA . THR A 1 84 ? 14.386 -9.746 -3.534 1.00 95.38 84 THR A CA 1
ATOM 655 C C . THR A 1 84 ? 13.537 -8.875 -4.468 1.00 95.38 84 THR A C 1
ATOM 657 O O . THR A 1 84 ? 13.999 -7.827 -4.911 1.00 95.38 84 THR A O 1
ATOM 660 N N . GLU A 1 85 ? 12.323 -9.307 -4.814 1.00 94.06 85 GLU A N 1
ATOM 661 C CA . GLU A 1 85 ? 11.400 -8.510 -5.618 1.00 94.06 85 GLU A CA 1
ATOM 662 C C . GLU A 1 85 ? 10.759 -7.331 -4.872 1.00 94.06 85 GLU A C 1
ATOM 664 O O . GLU A 1 85 ? 10.322 -6.376 -5.530 1.00 94.06 85 GLU A O 1
ATOM 669 N N . GLU A 1 86 ? 10.687 -7.414 -3.542 1.00 93.50 86 GLU A N 1
ATOM 670 C CA . GLU A 1 86 ? 10.212 -6.347 -2.659 1.00 93.50 86 GLU A CA 1
ATOM 671 C C . GLU A 1 86 ? 11.253 -5.241 -2.496 1.00 93.50 86 GLU A C 1
ATOM 673 O O . GLU A 1 86 ? 10.810 -4.118 -2.201 1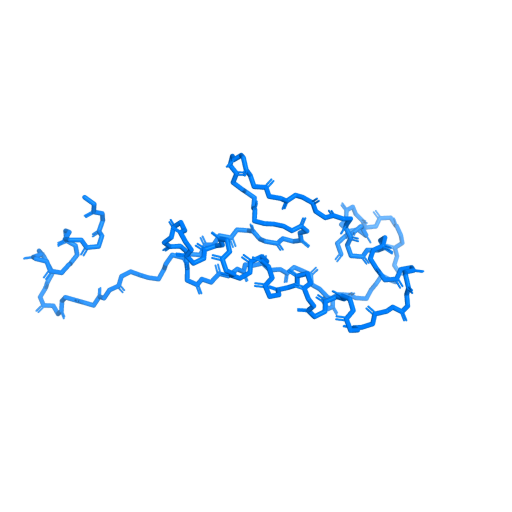.00 93.50 86 GLU A O 1
#

Organism: Shouchella clausii (NCBI:txid79880)

Foldseek 3Di:
DVLVCLLVPPPVSDGDAAEAEQAQATPDPPTDGHFGQVVVVVVVDVVVVVVSVVSRCVVCVVVPHDHYDYDHPDDCPDPVPPVSSD

InterPro domains:
  IPR001764 Glycoside hydrolase, family 3, N-terminal [PF00933] (3-86)
  IPR001764 Glycoside hydrolase, family 3, N-terminal [PR00133] (11-27)
  IPR001764 Glycoside hydrolase, family 3, N-terminal [PR00133] (34-53)
  IPR001764 Glycoside hydrolase, family 3, N-terminal [PR00133] (80-86)
  IPR017853 Glycoside hydrolase superfamily [SSF51445] (3-86)
  IPR036962 Glycoside hydrolase, family 3, N-terminal domain superfamily [G3DSA:3.20.20.300] (1-86)
  IPR051915 Cellulose Degradation Glycosyl Hydrolase 3 [PTHR30620] (2-86)

pLDDT: mean 96.3, std 2.63, range [81.5, 98.56]

Secondary structure (DSSP, 8-state):
-HHHHHHHHSTT-PPP--EEE-BTB--STTPPP---HHHHHTT--HHHHHHHHHHHHHHHHHTT--EEE-------S-TTSTTTT-

Sequence (86 aa):
MIQKYVKENTRLGIPVLFSEECPHGHQALDSTIFPTHIGSGASWNPQLQKMVSKHVANELHARGGHLGLVSTLDIVRDPRWGRTEE

Radius of gyration: 16.42 Å; chains: 1; bounding box: 42×27×43 Å